Protein AF-A0AAU6CVI0-F1 (afdb_monomer_lite)

Sequence (56 aa):
MAEALRGATAFDMEFELDVRVIEAGLPVRDLLRDTSDNCGSTCSGTACSSYVGDPA

Secondary structure (DSSP, 8-state):
---------TT-S---------S-----GGGGS--TTSS-SSSTTTTT--------

pLDDT: mean 71.78, std 12.54, range [46.38, 87.69]

Radius of gyration: 18.94 Å; chains: 1; bounding box: 31×50×40 Å

Foldseek 3Di:
DDDDPDPPPPPPDPDDDDDDDDPDDDDPVLCPWDCVVVCPPGNVPGNPPPDPPPPD

Structure (mmCIF, N/CA/C/O backbone):
data_AF-A0AAU6CVI0-F1
#
_entry.id   AF-A0AAU6CVI0-F1
#
loop_
_atom_site.group_PDB
_atom_site.id
_atom_site.type_symbol
_atom_site.label_atom_id
_atom_site.label_alt_id
_atom_site.label_comp_id
_atom_site.label_asym_id
_atom_site.label_entity_id
_atom_site.label_seq_id
_atom_site.pdbx_PDB_ins_code
_atom_site.Cartn_x
_atom_site.Cartn_y
_atom_site.Cartn_z
_atom_site.occupancy
_atom_site.B_iso_or_equiv
_atom_site.auth_seq_id
_atom_site.auth_comp_id
_atom_site.auth_asym_id
_atom_site.auth_atom_id
_atom_site.pdbx_PDB_model_num
ATOM 1 N N . MET A 1 1 ? 20.279 35.547 -20.674 1.00 47.12 1 MET A N 1
ATOM 2 C CA . MET A 1 1 ? 20.319 34.670 -19.486 1.00 47.12 1 MET A CA 1
ATOM 3 C C . MET A 1 1 ? 18.907 34.132 -19.315 1.00 47.12 1 MET A C 1
ATOM 5 O O . MET A 1 1 ? 18.044 34.891 -18.901 1.00 47.12 1 MET A O 1
ATOM 9 N N . ALA A 1 2 ? 18.641 32.912 -19.782 1.00 46.38 2 ALA A N 1
ATOM 10 C CA . ALA A 1 2 ? 17.355 32.237 -19.623 1.00 46.38 2 ALA A CA 1
ATOM 11 C C . ALA A 1 2 ? 17.637 30.749 -19.399 1.00 46.38 2 ALA A C 1
ATOM 13 O O . ALA A 1 2 ? 18.269 30.095 -20.228 1.00 46.38 2 ALA A O 1
ATOM 14 N N . GLU A 1 3 ? 17.235 30.298 -18.219 1.00 61.06 3 GLU A N 1
ATOM 15 C CA . GLU A 1 3 ? 17.303 28.941 -17.702 1.00 61.06 3 GLU A CA 1
ATOM 16 C C . GLU A 1 3 ? 16.430 27.998 -18.539 1.00 61.06 3 GLU A C 1
ATOM 18 O O . GLU A 1 3 ? 15.265 28.296 -18.799 1.00 61.06 3 GLU A O 1
ATOM 23 N N . ALA A 1 4 ? 16.971 26.843 -18.917 1.00 54.19 4 ALA A N 1
ATOM 24 C CA . ALA A 1 4 ? 16.179 25.655 -19.211 1.00 54.19 4 ALA A CA 1
ATOM 25 C C . ALA A 1 4 ? 17.063 24.428 -18.983 1.00 54.19 4 ALA A C 1
ATOM 27 O O . ALA A 1 4 ? 17.745 23.946 -19.893 1.00 54.19 4 ALA A O 1
ATOM 28 N N . LEU A 1 5 ? 17.054 23.923 -17.748 1.00 61.81 5 LEU A N 1
ATOM 29 C CA . LEU A 1 5 ? 17.397 22.533 -17.487 1.00 61.81 5 LEU A CA 1
ATOM 30 C C . LEU A 1 5 ? 16.405 21.689 -18.297 1.00 61.81 5 LEU A C 1
ATOM 32 O O . LEU A 1 5 ? 15.227 21.594 -17.959 1.00 61.81 5 LEU A O 1
ATOM 36 N N . ARG A 1 6 ? 16.864 21.177 -19.440 1.00 54.62 6 ARG A N 1
ATOM 37 C CA . ARG A 1 6 ? 16.063 20.364 -20.353 1.00 54.62 6 ARG A CA 1
ATOM 38 C C . ARG A 1 6 ? 15.569 19.128 -19.609 1.00 54.62 6 ARG A C 1
ATOM 40 O O . ARG A 1 6 ? 16.352 18.228 -19.318 1.00 54.62 6 ARG A O 1
ATOM 47 N N . GLY A 1 7 ? 14.267 19.090 -19.345 1.00 54.16 7 GLY A N 1
ATOM 48 C CA . GLY A 1 7 ? 13.549 17.868 -19.029 1.00 54.16 7 GLY A CA 1
ATOM 49 C C . GLY A 1 7 ? 13.651 16.915 -20.212 1.00 54.16 7 GLY A C 1
ATOM 50 O O . GLY A 1 7 ? 12.884 17.014 -21.163 1.00 54.16 7 GLY A O 1
ATOM 51 N N . ALA A 1 8 ? 14.609 15.996 -20.158 1.00 55.09 8 ALA A N 1
ATOM 52 C CA . ALA A 1 8 ? 14.470 14.727 -20.846 1.00 55.09 8 ALA A CA 1
ATOM 53 C C . ALA A 1 8 ? 13.481 13.909 -20.011 1.00 55.09 8 ALA A C 1
ATOM 55 O O . ALA A 1 8 ? 13.860 13.183 -19.095 1.00 55.09 8 ALA A O 1
ATOM 56 N N . THR A 1 9 ? 12.190 14.132 -20.241 1.00 55.19 9 THR A N 1
ATOM 57 C CA . THR A 1 9 ? 11.145 13.303 -19.658 1.00 55.19 9 THR A CA 1
ATOM 58 C C . THR A 1 9 ? 11.333 11.880 -20.164 1.00 55.19 9 THR A C 1
ATOM 60 O O . THR A 1 9 ? 11.194 11.633 -21.359 1.00 55.19 9 THR A O 1
ATOM 63 N N . ALA A 1 10 ? 11.648 10.954 -19.262 1.00 56.16 10 ALA A N 1
ATOM 64 C CA . ALA A 1 10 ? 11.786 9.519 -19.507 1.00 56.16 10 ALA A CA 1
ATOM 65 C C . ALA A 1 10 ? 10.445 8.828 -19.865 1.00 56.16 10 ALA A C 1
ATOM 67 O O . ALA A 1 10 ? 10.178 7.722 -19.409 1.00 56.16 10 ALA A O 1
ATOM 68 N N . PHE A 1 11 ? 9.573 9.496 -20.627 1.00 57.03 11 PHE A N 1
ATOM 69 C CA . PHE A 1 11 ? 8.199 9.066 -20.906 1.00 57.03 11 PHE A CA 1
ATOM 70 C C . PHE A 1 11 ? 7.966 8.599 -22.351 1.00 57.03 11 PHE A C 1
ATOM 72 O O . PHE A 1 11 ? 6.853 8.200 -22.658 1.00 57.03 11 PHE A O 1
ATOM 79 N N . ASP A 1 12 ? 8.992 8.567 -23.207 1.00 59.44 12 ASP A N 1
ATOM 80 C CA . ASP A 1 12 ? 8.920 7.928 -24.540 1.00 59.44 12 ASP A CA 1
ATOM 81 C C . ASP A 1 12 ? 9.357 6.450 -24.490 1.00 59.44 12 ASP A C 1
ATOM 83 O O . ASP A 1 12 ? 10.036 5.932 -25.374 1.00 59.44 12 ASP A O 1
ATOM 87 N N . MET A 1 13 ? 9.002 5.757 -23.407 1.00 65.62 13 MET A N 1
ATOM 88 C CA . MET A 1 13 ? 9.108 4.303 -23.322 1.00 65.62 13 MET A CA 1
ATOM 89 C C . MET A 1 13 ? 7.703 3.745 -23.540 1.00 65.62 13 MET A C 1
ATOM 91 O O . MET A 1 13 ? 6.823 3.976 -22.712 1.00 65.62 13 MET A O 1
ATOM 95 N N . GLU A 1 14 ? 7.478 3.041 -24.650 1.00 74.44 14 GLU A N 1
ATOM 96 C CA . GLU A 1 14 ? 6.256 2.257 -24.853 1.00 74.44 14 GLU A CA 1
ATOM 97 C C . GLU A 1 14 ? 6.162 1.212 -23.731 1.00 74.44 14 GLU A C 1
ATOM 99 O O . GLU A 1 14 ? 6.869 0.207 -23.729 1.00 74.44 14 GLU A O 1
ATOM 104 N N . PHE A 1 15 ? 5.340 1.493 -22.721 1.00 75.31 15 PHE A N 1
ATOM 105 C CA . PHE A 1 15 ? 5.058 0.590 -21.611 1.00 75.31 15 PHE A CA 1
ATOM 106 C C . PHE A 1 15 ? 3.707 -0.088 -21.840 1.00 75.31 15 PHE A C 1
ATOM 108 O O . PHE A 1 15 ? 2.694 0.585 -22.041 1.00 75.31 15 PHE A O 1
ATOM 115 N N . GLU A 1 16 ? 3.691 -1.419 -21.773 1.00 82.62 16 GLU A N 1
ATOM 116 C CA . GLU A 1 16 ? 2.470 -2.220 -21.805 1.00 82.62 16 GLU A CA 1
ATOM 117 C C . GLU A 1 16 ? 2.076 -2.622 -20.377 1.00 82.62 16 GLU A C 1
ATOM 119 O O . GLU A 1 16 ? 2.793 -3.355 -19.694 1.00 82.62 16 GLU A O 1
ATOM 124 N N . LEU A 1 17 ? 0.928 -2.121 -19.912 1.00 82.88 17 LEU A N 1
ATOM 125 C CA . LEU A 1 17 ? 0.391 -2.431 -18.590 1.00 82.88 17 LEU A CA 1
ATOM 126 C C . LEU A 1 17 ? -0.4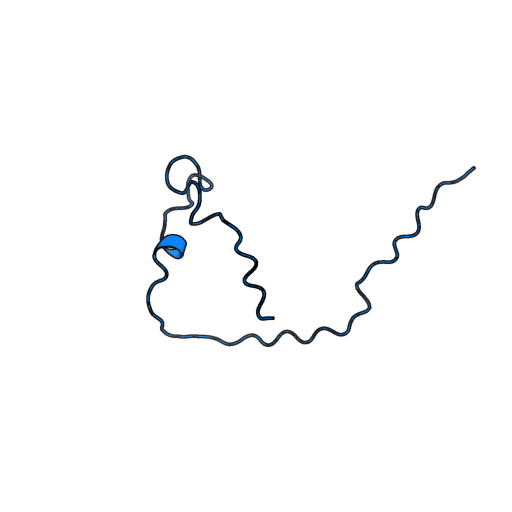64 -3.709 -18.641 1.00 82.88 17 LEU A C 1
ATOM 128 O O . LEU A 1 17 ? -1.641 -3.654 -1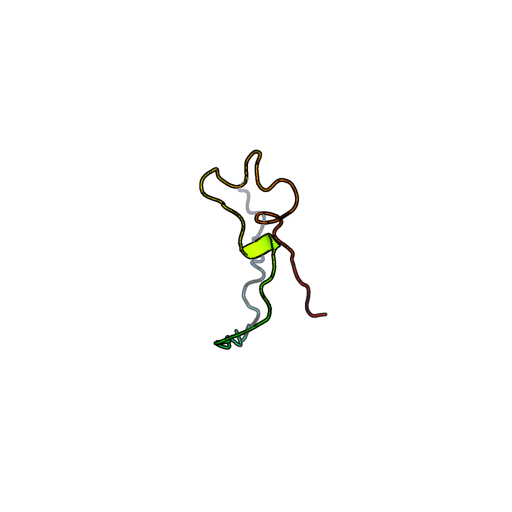8.998 1.00 82.88 17 LEU A O 1
ATOM 132 N N . ASP A 1 18 ? 0.103 -4.845 -18.229 1.00 84.69 18 ASP A N 1
ATOM 133 C CA . ASP A 1 18 ? -0.634 -6.106 -18.041 1.00 84.69 18 ASP A CA 1
ATOM 134 C C . ASP A 1 18 ? -1.374 -6.114 -16.690 1.00 84.69 18 ASP A C 1
ATOM 136 O O . ASP A 1 18 ? -0.812 -6.465 -15.649 1.00 84.69 18 ASP A O 1
ATOM 140 N N . VAL A 1 19 ? -2.648 -5.708 -16.692 1.00 86.31 19 VAL A N 1
ATOM 141 C CA . VAL A 1 19 ? -3.519 -5.792 -15.507 1.00 86.31 19 VAL A CA 1
ATOM 142 C C . VAL A 1 19 ? -4.312 -7.093 -15.529 1.00 86.31 19 VAL A C 1
ATOM 144 O O . VAL A 1 19 ? -5.038 -7.380 -16.480 1.00 86.31 19 VAL A O 1
ATOM 147 N N . ARG A 1 20 ? -4.263 -7.841 -14.424 1.00 87.69 20 ARG A N 1
ATOM 148 C CA . ARG A 1 20 ? -5.070 -9.049 -14.211 1.00 87.69 20 ARG A CA 1
ATOM 149 C C . ARG A 1 20 ? -5.932 -8.917 -12.960 1.00 87.69 20 ARG A C 1
ATOM 151 O O . ARG A 1 20 ? -5.480 -8.404 -11.940 1.00 87.69 20 ARG A O 1
ATOM 158 N N . VAL A 1 21 ? -7.172 -9.404 -13.034 1.00 87.69 21 VAL A N 1
ATOM 159 C CA . VAL A 1 21 ? -8.085 -9.468 -11.883 1.00 87.69 21 VAL A CA 1
ATOM 160 C C . VAL A 1 21 ? -7.880 -10.796 -11.167 1.00 87.69 21 VAL A C 1
ATOM 162 O O . VAL A 1 21 ? -8.002 -11.858 -11.773 1.00 87.69 21 VAL A O 1
ATOM 165 N N . ILE A 1 22 ? -7.577 -10.733 -9.873 1.00 84.19 22 ILE A N 1
ATOM 166 C CA . ILE A 1 22 ? -7.457 -11.905 -9.007 1.00 84.19 22 ILE A CA 1
ATOM 167 C C . ILE A 1 22 ? -8.668 -11.921 -8.074 1.00 84.19 22 ILE A C 1
ATOM 169 O O . ILE A 1 22 ? -8.811 -11.037 -7.234 1.00 84.19 22 ILE A O 1
ATOM 173 N N . GLU A 1 23 ? -9.549 -12.909 -8.232 1.00 86.50 23 GLU A N 1
ATOM 174 C CA . GLU A 1 23 ? -10.811 -12.979 -7.475 1.00 86.50 23 GLU A CA 1
ATOM 175 C C . GLU A 1 23 ? -10.621 -13.449 -6.027 1.00 86.50 23 GLU A C 1
ATOM 177 O O . GLU A 1 23 ? -11.400 -13.087 -5.146 1.00 86.50 23 GLU A O 1
ATOM 182 N N . ALA A 1 24 ? -9.585 -14.251 -5.768 1.00 86.62 24 ALA A N 1
ATOM 183 C CA . ALA A 1 24 ? -9.266 -14.755 -4.439 1.00 86.62 24 ALA A CA 1
ATOM 184 C C . ALA A 1 24 ? -7.765 -15.031 -4.282 1.00 86.62 24 ALA A C 1
ATOM 186 O O . ALA A 1 24 ? -7.090 -15.474 -5.210 1.00 86.62 24 ALA A O 1
ATOM 187 N N . GLY A 1 25 ? -7.255 -14.809 -3.074 1.00 83.75 25 GLY A N 1
ATOM 188 C CA . GLY A 1 25 ? -5.876 -15.080 -2.682 1.00 83.75 25 GLY A CA 1
ATOM 189 C C . GLY A 1 25 ? -5.767 -15.191 -1.165 1.00 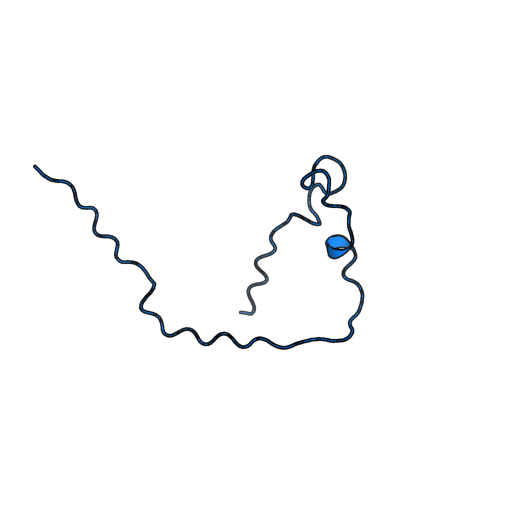83.75 25 GLY A C 1
ATOM 190 O O . GLY A 1 25 ? -6.731 -14.935 -0.440 1.00 83.75 25 GLY A O 1
ATOM 191 N N . LEU A 1 26 ? -4.596 -15.585 -0.668 1.00 86.62 26 LEU A N 1
ATOM 192 C CA . LEU A 1 26 ? -4.347 -15.545 0.770 1.00 86.62 26 LEU A CA 1
ATOM 193 C C . LEU A 1 26 ? -4.297 -14.082 1.240 1.00 86.62 26 LEU A C 1
ATOM 195 O O . LEU A 1 26 ? -3.686 -13.250 0.567 1.00 86.62 26 LEU A O 1
ATOM 199 N N . PRO A 1 27 ? -4.911 -13.750 2.387 1.00 82.38 27 PRO A N 1
ATOM 200 C CA . PRO A 1 27 ? -4.907 -12.388 2.890 1.00 82.38 27 PRO A CA 1
ATOM 201 C C . PRO A 1 27 ? -3.485 -11.941 3.236 1.00 82.38 27 PRO A C 1
ATOM 203 O O . PRO A 1 27 ? -2.821 -12.530 4.093 1.00 82.38 27 PRO A O 1
ATOM 206 N N . VAL A 1 28 ? -3.033 -10.852 2.615 1.00 79.19 28 VAL A N 1
ATOM 207 C CA . VAL A 1 28 ? -1.810 -10.164 3.033 1.00 79.19 28 VAL A CA 1
ATOM 208 C C . VAL A 1 28 ? -2.166 -9.319 4.247 1.00 79.19 28 VAL A C 1
ATOM 210 O O . VAL A 1 28 ? -2.810 -8.280 4.127 1.00 79.19 28 VAL A O 1
ATOM 213 N N . ARG A 1 29 ? -1.775 -9.789 5.436 1.00 80.75 29 ARG A N 1
ATOM 214 C CA . ARG A 1 29 ? -2.207 -9.214 6.720 1.00 80.75 29 ARG A CA 1
ATOM 215 C C . ARG A 1 29 ? -1.963 -7.706 6.827 1.00 80.75 29 ARG A C 1
ATOM 217 O O . ARG A 1 29 ? -2.740 -7.014 7.473 1.00 80.75 29 ARG A O 1
ATOM 224 N N . ASP A 1 30 ? -0.904 -7.201 6.200 1.00 78.25 30 ASP A N 1
ATOM 225 C CA . ASP A 1 30 ? -0.567 -5.779 6.244 1.00 78.25 30 ASP A CA 1
ATOM 226 C C . ASP A 1 30 ? -1.429 -4.909 5.317 1.00 78.25 30 ASP A C 1
ATOM 228 O O . ASP A 1 30 ? -1.621 -3.740 5.633 1.00 78.25 30 ASP A O 1
ATOM 232 N N . LEU A 1 31 ? -2.036 -5.473 4.263 1.00 77.25 31 LEU A N 1
ATOM 233 C CA . LEU A 1 31 ? -3.019 -4.776 3.415 1.00 77.25 31 LEU A CA 1
ATOM 234 C C . LEU A 1 31 ? -4.415 -4.693 4.056 1.00 77.25 31 LEU A C 1
ATOM 236 O O . LEU A 1 31 ? -5.277 -3.975 3.564 1.00 77.25 31 LEU A O 1
ATOM 240 N N . LEU A 1 32 ? -4.653 -5.437 5.140 1.00 82.00 32 LEU A N 1
ATOM 241 C CA . LEU A 1 32 ? -5.939 -5.483 5.845 1.00 82.00 32 LEU A CA 1
ATOM 242 C C . LEU A 1 32 ? -6.017 -4.531 7.044 1.00 82.00 32 LEU A C 1
ATOM 244 O O . LEU A 1 32 ? -6.978 -4.587 7.812 1.00 82.00 32 LEU A O 1
ATOM 248 N N . ARG A 1 33 ? -4.992 -3.708 7.270 1.00 82.75 33 ARG A N 1
ATOM 249 C CA . ARG A 1 33 ? -4.952 -2.813 8.429 1.00 82.75 33 ARG A CA 1
ATOM 250 C C . ARG A 1 33 ? -5.728 -1.527 8.162 1.00 82.75 33 ARG A C 1
ATOM 252 O O . ARG A 1 33 ? -5.873 -1.102 7.022 1.00 82.75 33 ARG A O 1
ATOM 259 N N . ASP A 1 34 ? -6.201 -0.909 9.239 1.00 83.38 34 ASP A N 1
ATOM 260 C CA . ASP A 1 34 ? -6.936 0.352 9.182 1.00 83.38 34 ASP A CA 1
ATOM 261 C C . ASP A 1 34 ? -6.012 1.510 8.772 1.00 83.38 34 ASP A C 1
ATOM 263 O O . ASP A 1 34 ? -4.996 1.768 9.415 1.00 83.38 34 ASP A O 1
ATOM 267 N N . THR A 1 35 ? -6.368 2.199 7.690 1.00 82.81 35 THR A N 1
ATOM 268 C CA . THR A 1 35 ? -5.643 3.367 7.169 1.00 82.81 35 THR A CA 1
ATOM 269 C C . THR A 1 35 ? -6.420 4.671 7.361 1.00 82.81 35 THR A C 1
ATOM 271 O O . THR A 1 35 ? -6.036 5.699 6.801 1.00 82.81 35 THR A O 1
ATOM 274 N N . SER A 1 36 ? -7.520 4.659 8.121 1.00 87.50 36 SER A N 1
ATOM 275 C CA . SER A 1 36 ? -8.361 5.840 8.371 1.00 87.50 36 SER A CA 1
ATOM 276 C C . SER A 1 36 ? -7.628 6.957 9.122 1.00 87.50 36 SER A C 1
ATOM 278 O O . SER A 1 36 ? -7.982 8.126 8.978 1.00 87.50 36 SER A O 1
ATOM 280 N N . ASP A 1 37 ? -6.562 6.616 9.852 1.00 83.88 37 ASP A N 1
ATOM 281 C CA . ASP A 1 37 ? -5.663 7.553 10.531 1.00 83.88 37 ASP A CA 1
ATOM 282 C C . ASP A 1 37 ? -4.450 7.975 9.673 1.00 83.88 37 ASP A C 1
ATOM 284 O O . ASP A 1 37 ? -3.473 8.505 10.204 1.00 83.88 37 ASP A O 1
ATOM 288 N 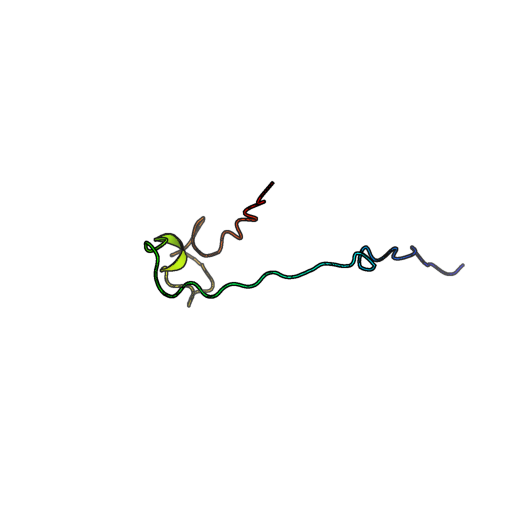N . ASN A 1 38 ? -4.502 7.743 8.352 1.00 77.38 38 ASN A N 1
ATOM 289 C CA . ASN A 1 38 ? -3.399 7.965 7.410 1.00 77.38 38 ASN A CA 1
ATOM 290 C C . ASN A 1 38 ? -2.120 7.199 7.795 1.00 77.38 38 ASN A C 1
ATOM 292 O O . ASN A 1 38 ? -1.005 7.714 7.695 1.00 77.38 38 ASN A O 1
ATOM 296 N N . CYS A 1 39 ? -2.302 5.964 8.264 1.00 77.75 39 CYS A N 1
ATOM 297 C CA . CYS A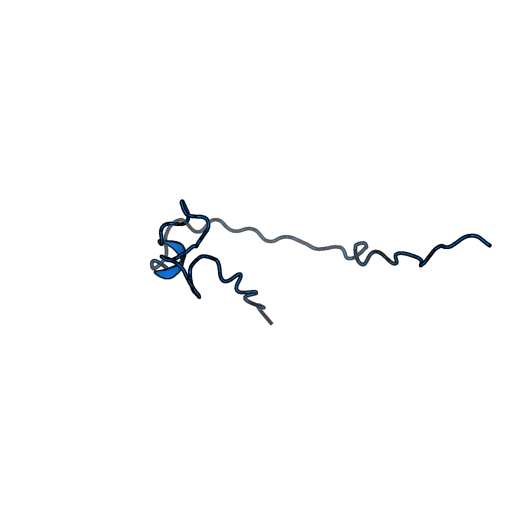 1 39 ? -1.234 5.099 8.748 1.00 77.75 39 CYS A CA 1
ATOM 298 C C . CYS A 1 39 ? -0.399 5.729 9.862 1.00 77.75 39 CYS A C 1
ATOM 300 O O . CYS A 1 39 ? 0.830 5.622 9.864 1.00 77.75 39 CYS A O 1
ATOM 302 N N . GLY A 1 40 ? -1.080 6.381 10.800 1.00 77.69 40 GLY A N 1
ATOM 303 C CA . GLY A 1 40 ? -0.481 6.989 11.976 1.00 77.69 40 GLY A CA 1
ATOM 304 C C . GLY A 1 40 ? 0.083 5.939 12.938 1.00 77.69 40 GLY A C 1
ATOM 305 O O . GLY A 1 40 ? 1.003 5.180 12.631 1.00 77.69 40 GLY A O 1
ATOM 306 N N . SER A 1 41 ? -0.437 5.892 14.163 1.00 74.81 41 SER A N 1
ATOM 307 C CA . SER A 1 41 ? 0.129 5.027 15.210 1.00 74.81 41 SER A CA 1
ATOM 308 C C . SER A 1 41 ? -0.139 3.533 14.988 1.00 74.81 41 SER A C 1
ATOM 310 O O . SER A 1 41 ? 0.573 2.698 15.541 1.00 74.81 41 SER A O 1
ATOM 312 N N . THR A 1 42 ? -1.150 3.182 14.193 1.00 68.88 42 THR A N 1
ATOM 313 C CA . THR A 1 42 ? -1.660 1.805 14.061 1.00 68.88 42 THR A CA 1
ATOM 314 C C . THR A 1 4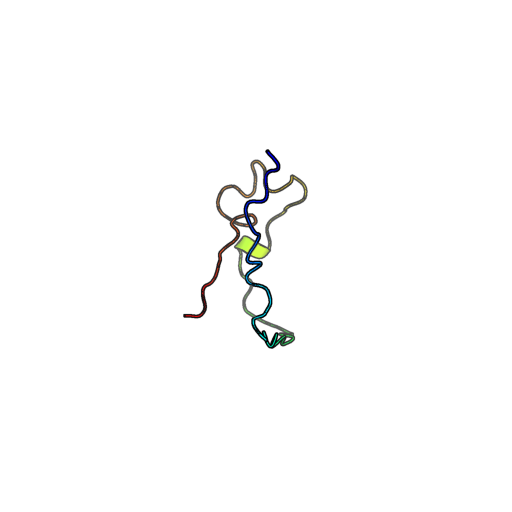2 ? -0.964 0.978 12.969 1.00 68.88 42 THR A C 1
ATOM 316 O O . THR A 1 42 ? -0.964 -0.258 13.029 1.00 68.88 42 THR A O 1
ATOM 319 N N . CYS A 1 43 ? -0.308 1.642 12.009 1.00 75.25 43 CYS A N 1
ATOM 320 C CA . CYS A 1 43 ? 0.238 1.020 10.795 1.00 75.25 43 CYS A CA 1
ATOM 321 C C . CYS A 1 43 ? 1.725 1.310 10.533 1.00 75.25 43 CYS A C 1
ATOM 323 O O . CYS A 1 43 ? 2.212 1.030 9.432 1.00 75.25 43 CYS A O 1
ATOM 325 N N . SER A 1 44 ? 2.463 1.815 11.530 1.00 74.69 44 SER A N 1
ATOM 326 C CA . SER A 1 44 ? 3.902 2.091 11.412 1.00 74.69 44 SER A CA 1
ATOM 327 C C . SER A 1 44 ? 4.668 0.879 10.854 1.00 74.69 44 SER A C 1
ATOM 329 O O . SER A 1 44 ? 4.626 -0.214 11.421 1.00 74.69 44 SER A O 1
ATOM 331 N N . GLY A 1 45 ? 5.319 1.063 9.699 1.00 73.12 45 GLY A N 1
ATOM 332 C CA . GLY A 1 45 ? 6.126 0.039 9.026 1.00 73.12 45 GLY A CA 1
ATOM 333 C C . GLY A 1 45 ? 5.358 -1.061 8.279 1.00 73.12 45 GLY A C 1
ATOM 334 O O . GLY A 1 45 ? 5.968 -2.071 7.947 1.00 73.12 45 GLY A O 1
ATOM 335 N N . THR A 1 46 ? 4.048 -0.911 8.038 1.00 78.38 46 THR A N 1
ATOM 336 C CA . THR A 1 46 ? 3.223 -1.959 7.395 1.00 78.38 46 THR A CA 1
ATOM 337 C C . THR A 1 46 ? 2.339 -1.420 6.265 1.00 78.38 46 THR A C 1
ATOM 339 O O . THR A 1 46 ? 2.831 -1.268 5.155 1.00 78.38 46 THR A O 1
ATOM 342 N N . ALA A 1 47 ? 1.067 -1.089 6.507 1.00 76.44 47 ALA A N 1
ATOM 343 C CA . ALA A 1 47 ? 0.086 -0.791 5.449 1.00 76.44 47 ALA A CA 1
ATOM 344 C C . ALA A 1 47 ? 0.460 0.373 4.512 1.00 76.44 47 ALA A C 1
ATOM 346 O O . ALA A 1 47 ? 0.138 0.332 3.331 1.00 76.44 47 ALA A O 1
ATOM 347 N N . CYS A 1 48 ? 1.173 1.385 5.019 1.00 76.94 48 CYS A N 1
ATOM 348 C CA . CYS A 1 48 ? 1.682 2.504 4.214 1.00 76.94 48 CYS A CA 1
ATOM 349 C C . CYS A 1 48 ? 3.160 2.372 3.836 1.00 76.94 48 CYS A C 1
ATOM 351 O O . CYS A 1 48 ? 3.768 3.328 3.352 1.00 76.94 48 CYS A O 1
ATOM 353 N N . SER A 1 49 ? 3.768 1.206 4.055 1.00 73.50 49 SER A N 1
ATOM 354 C CA . SER A 1 49 ? 5.031 0.914 3.391 1.00 73.50 49 SER A CA 1
ATOM 355 C C . SER A 1 49 ? 4.720 0.629 1.925 1.00 73.50 49 SER A C 1
ATOM 357 O O . SER A 1 49 ? 4.199 -0.425 1.571 1.00 73.50 49 SER A O 1
ATOM 359 N N . SER A 1 50 ? 4.990 1.607 1.063 1.00 64.44 50 SER A N 1
ATOM 360 C CA . SER A 1 50 ? 4.991 1.381 -0.377 1.00 64.44 50 SER A CA 1
ATOM 361 C C . SER A 1 50 ? 6.128 0.416 -0.685 1.00 64.44 50 SER A C 1
ATOM 363 O O . SER A 1 50 ? 7.283 0.821 -0.812 1.00 64.44 50 SER A O 1
ATOM 365 N N . TYR A 1 51 ? 5.819 -0.876 -0.743 1.00 59.66 51 TYR A N 1
ATOM 366 C CA . TYR A 1 51 ? 6.768 -1.861 -1.223 1.00 59.66 51 TYR A CA 1
ATOM 367 C C . TYR A 1 51 ? 6.806 -1.728 -2.742 1.00 59.66 51 TYR A C 1
ATOM 369 O O . TYR A 1 51 ? 5.844 -2.071 -3.430 1.00 59.66 51 TYR A O 1
ATOM 377 N N . VAL A 1 52 ? 7.909 -1.206 -3.274 1.00 58.72 52 VAL A N 1
ATOM 378 C CA . VAL A 1 52 ? 8.243 -1.444 -4.677 1.00 58.72 52 VAL A CA 1
ATOM 379 C C . VAL A 1 52 ? 8.629 -2.916 -4.735 1.00 58.72 52 VAL A C 1
ATOM 381 O O . VAL A 1 52 ? 9.770 -3.282 -4.469 1.00 58.72 52 VAL A O 1
ATOM 384 N N . GLY A 1 53 ? 7.640 -3.780 -4.957 1.00 51.72 53 GLY A N 1
ATOM 385 C CA . GLY A 1 53 ? 7.896 -5.157 -5.347 1.00 51.72 53 GLY A CA 1
ATOM 386 C C . GLY A 1 53 ? 8.447 -5.117 -6.760 1.00 51.72 53 GLY A C 1
ATOM 387 O O . GLY A 1 53 ? 7.666 -5.198 -7.701 1.00 51.72 53 GLY A O 1
ATOM 388 N N . ASP A 1 54 ? 9.754 -4.890 -6.892 1.00 57.16 54 ASP A N 1
ATOM 389 C CA . ASP A 1 54 ? 10.453 -5.044 -8.162 1.00 57.16 54 ASP A CA 1
ATOM 390 C C . ASP A 1 54 ? 10.283 -6.506 -8.608 1.00 57.16 54 ASP A C 1
ATOM 392 O O . ASP A 1 54 ? 10.693 -7.405 -7.869 1.00 57.16 54 ASP A O 1
ATOM 396 N N . PRO A 1 55 ? 9.612 -6.776 -9.742 1.00 53.22 55 PRO A N 1
ATOM 397 C CA . PRO A 1 55 ? 9.472 -8.129 -10.260 1.00 53.22 55 PRO A CA 1
ATOM 398 C C . PRO A 1 55 ? 10.735 -8.634 -10.985 1.00 53.22 55 PRO A C 1
ATOM 400 O O . PRO A 1 55 ? 10.653 -9.698 -11.604 1.00 53.22 55 PRO A O 1
ATOM 403 N N . ALA A 1 56 ? 11.849 -7.887 -10.967 1.00 52.72 56 ALA A N 1
ATOM 404 C CA . ALA A 1 56 ? 13.134 -8.303 -11.537 1.00 52.72 56 ALA A CA 1
ATOM 405 C C . ALA A 1 56 ? 13.738 -9.556 -10.876 1.00 52.72 56 ALA A C 1
ATOM 407 O O . ALA A 1 56 ? 13.668 -9.701 -9.633 1.00 52.72 56 ALA A O 1
#